Protein AF-A0AAV3WTN3-F1 (afdb_monomer)

pLDDT: mean 87.54, std 9.79, range [41.81, 96.06]

Organism: NCBI:txid191770

Sequence (138 aa):
MNGINWNLLLTGVIALTGILSPLATTKINNSHQLKMKNLEIKEEEVIKFNNRKSEKIEDFFGPLSKYATMIKYNSTIRLDQIAEFEKTYYSIIPYLTDSTYIKCKLVYEYLTNVKTTDSSTKKVAIDDLIDSLRKEMK

Radius of gyration: 31.47 Å; Cα contacts (8 Å, |Δi|>4): 58; chains: 1; bounding box: 68×27×97 Å

Solvent-accessible surface area (backbone atoms only — not comparable to full-atom values): 7775 Å² total; per-residue (Å²): 133,89,74,79,59,63,69,59,54,51,52,51,50,53,55,50,49,67,56,48,50,58,54,52,49,52,54,51,50,52,53,49,52,54,52,50,53,54,49,51,52,52,50,50,51,51,50,54,49,52,52,52,42,41,52,34,50,56,61,30,47,56,44,50,51,52,52,53,52,28,59,74,68,74,50,86,85,51,71,69,56,52,52,52,34,52,57,31,51,68,65,32,56,90,66,50,54,72,72,48,43,54,41,50,48,52,54,50,46,58,70,75,47,83,76,84,74,55,62,67,62,56,48,53,50,49,54,55,35,52,58,42,53,59,55,73,63,106

Structure (mmCIF, N/CA/C/O backbone):
data_AF-A0AAV3WTN3-F1
#
_entry.id   AF-A0AAV3WTN3-F1
#
loop_
_atom_site.group_PDB
_atom_site.id
_atom_site.type_symbol
_atom_site.label_atom_id
_atom_site.label_alt_id
_atom_site.label_comp_id
_atom_site.label_asym_id
_atom_site.label_entity_id
_atom_site.label_seq_id
_atom_site.pdbx_PDB_ins_code
_atom_site.Cartn_x
_atom_site.Cartn_y
_atom_site.Cartn_z
_atom_site.occupancy
_atom_site.B_iso_or_equiv
_atom_site.auth_seq_id
_atom_site.auth_comp_id
_atom_site.auth_asym_id
_atom_site.auth_atom_id
_atom_site.pdbx_PDB_model_num
ATOM 1 N N . MET A 1 1 ? 41.682 -12.460 -70.317 1.00 41.81 1 MET A N 1
ATOM 2 C CA . MET A 1 1 ? 41.244 -13.091 -69.052 1.00 41.81 1 MET A CA 1
ATOM 3 C C . MET A 1 1 ? 41.365 -12.044 -67.960 1.00 41.81 1 MET A C 1
ATOM 5 O O . MET A 1 1 ? 42.476 -11.746 -67.546 1.00 41.81 1 MET A O 1
ATOM 9 N N . ASN A 1 2 ? 40.255 -11.420 -67.564 1.00 51.59 2 ASN A N 1
ATOM 10 C CA . ASN A 1 2 ? 40.266 -10.435 -66.481 1.00 51.59 2 ASN A CA 1
ATOM 11 C C . ASN A 1 2 ? 40.353 -11.194 -65.156 1.00 51.59 2 ASN A C 1
ATOM 13 O O . ASN A 1 2 ? 39.350 -11.695 -64.656 1.00 51.59 2 ASN A O 1
ATOM 17 N N . GLY A 1 3 ? 41.571 -11.342 -64.635 1.00 60.84 3 GLY A N 1
ATOM 18 C CA . GLY A 1 3 ? 41.790 -11.879 -63.299 1.00 60.84 3 GLY A CA 1
ATOM 19 C C . GLY A 1 3 ? 41.249 -10.890 -62.276 1.00 60.84 3 GLY A C 1
ATOM 20 O O . GLY A 1 3 ? 41.698 -9.746 -62.222 1.00 60.84 3 GLY A O 1
ATOM 21 N N . ILE A 1 4 ? 40.264 -11.314 -61.488 1.00 69.12 4 ILE A N 1
ATOM 22 C CA . ILE A 1 4 ? 39.779 -10.542 -60.346 1.00 69.12 4 ILE A CA 1
ATOM 23 C C . ILE A 1 4 ? 40.976 -10.269 -59.426 1.00 69.12 4 ILE A C 1
ATOM 25 O O . ILE A 1 4 ? 41.640 -11.199 -58.966 1.00 69.12 4 ILE A O 1
ATOM 29 N N . ASN A 1 5 ? 41.274 -8.991 -59.177 1.00 79.38 5 ASN A N 1
ATOM 30 C CA . ASN A 1 5 ? 42.377 -8.601 -58.308 1.00 79.38 5 ASN A CA 1
ATOM 31 C C . ASN A 1 5 ? 41.952 -8.758 -56.842 1.00 79.38 5 ASN A C 1
ATOM 33 O O . ASN A 1 5 ? 41.372 -7.854 -56.236 1.00 79.38 5 ASN A O 1
ATOM 37 N N . TRP A 1 6 ? 42.225 -9.939 -56.290 1.00 80.62 6 TRP A N 1
ATOM 38 C CA . TRP A 1 6 ? 41.844 -10.330 -54.934 1.00 80.62 6 TRP A CA 1
ATOM 39 C C . TRP A 1 6 ? 42.353 -9.375 -53.845 1.00 80.62 6 TRP A C 1
ATOM 41 O O . TRP A 1 6 ? 41.635 -9.135 -52.879 1.00 80.62 6 TRP A O 1
ATOM 51 N N . ASN A 1 7 ? 43.523 -8.749 -54.022 1.00 82.31 7 ASN A N 1
ATOM 52 C CA . ASN A 1 7 ? 44.056 -7.764 -53.068 1.00 82.31 7 ASN A CA 1
ATOM 53 C C . ASN A 1 7 ? 43.235 -6.467 -53.028 1.00 82.31 7 ASN A C 1
ATOM 55 O O . ASN A 1 7 ? 43.105 -5.833 -51.978 1.00 82.31 7 ASN A O 1
ATOM 59 N N . LEU A 1 8 ? 42.661 -6.078 -54.168 1.00 82.19 8 LEU A N 1
ATOM 60 C CA . LEU A 1 8 ? 41.840 -4.875 -54.288 1.00 82.19 8 LEU A CA 1
ATOM 61 C C . LEU A 1 8 ? 40.445 -5.112 -53.689 1.00 82.19 8 LEU A C 1
ATOM 63 O O . LEU A 1 8 ? 39.926 -4.251 -52.981 1.00 82.19 8 LEU A O 1
ATOM 67 N N . LEU A 1 9 ? 39.894 -6.320 -53.868 1.00 83.62 9 LEU A N 1
ATOM 68 C CA . LEU A 1 9 ? 38.687 -6.758 -53.159 1.00 83.62 9 LEU A CA 1
ATOM 69 C C . LEU A 1 9 ? 38.904 -6.827 -51.642 1.00 83.62 9 LEU A C 1
ATOM 71 O O . LEU A 1 9 ? 38.071 -6.326 -50.891 1.00 83.62 9 LEU A O 1
ATOM 75 N N . LEU A 1 10 ? 40.028 -7.391 -51.187 1.00 83.12 10 LEU A N 1
ATOM 76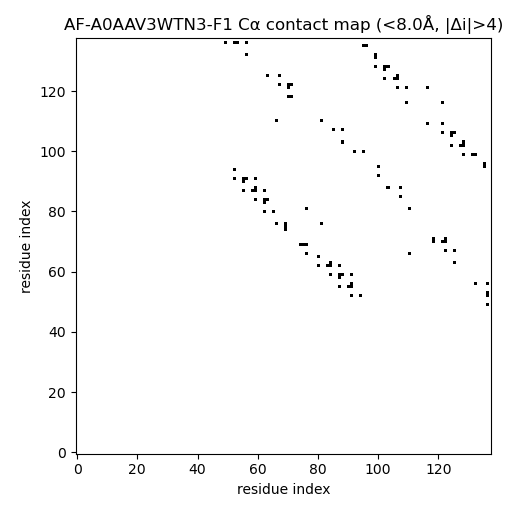 C CA . LEU A 1 10 ? 40.342 -7.511 -49.761 1.00 83.12 10 LEU A CA 1
ATOM 77 C C . LEU A 1 10 ? 40.466 -6.135 -49.089 1.00 83.12 10 LEU A C 1
ATOM 79 O O . LEU A 1 10 ? 39.847 -5.895 -48.054 1.00 83.12 10 LEU A O 1
ATOM 83 N N . THR A 1 11 ? 41.193 -5.204 -49.712 1.00 86.31 11 THR A N 1
ATOM 84 C CA . THR A 1 11 ? 41.309 -3.815 -49.235 1.00 86.31 11 THR A CA 1
ATOM 85 C C . THR A 1 11 ? 39.947 -3.113 -49.200 1.00 86.31 11 THR A C 1
ATOM 87 O O . THR A 1 11 ? 39.633 -2.425 -48.229 1.00 86.31 11 THR A O 1
ATOM 90 N N . GLY A 1 12 ? 39.108 -3.326 -50.221 1.00 84.12 12 GLY A N 1
ATOM 91 C CA . GLY A 1 12 ? 37.751 -2.778 -50.272 1.00 84.12 12 GLY A CA 1
ATOM 92 C C . GLY A 1 12 ? 36.857 -3.280 -49.136 1.00 84.12 12 GLY A C 1
ATOM 93 O O . GLY A 1 12 ? 36.147 -2.489 -48.516 1.00 84.12 12 GLY A O 1
ATOM 94 N N . VAL A 1 13 ? 36.934 -4.573 -48.805 1.00 84.25 13 VAL A N 1
ATOM 95 C CA . VAL A 1 13 ? 36.199 -5.162 -47.673 1.00 84.25 13 VAL A CA 1
ATOM 96 C C . VAL A 1 13 ? 36.688 -4.592 -46.341 1.00 84.25 13 VAL A C 1
ATOM 98 O O . VAL A 1 13 ? 35.866 -4.190 -45.520 1.00 84.25 13 VAL A O 1
ATOM 101 N N . ILE A 1 14 ? 38.005 -4.482 -46.134 1.00 86.06 14 ILE A N 1
ATOM 102 C CA . ILE A 1 14 ? 38.575 -3.909 -44.903 1.00 86.06 14 ILE A CA 1
ATOM 103 C C . ILE A 1 14 ? 38.105 -2.458 -44.721 1.00 86.06 14 ILE A C 1
ATOM 105 O O . ILE A 1 14 ? 37.612 -2.103 -43.649 1.00 86.06 14 ILE A O 1
ATOM 109 N N . ALA A 1 15 ? 38.151 -1.641 -45.776 1.00 84.62 15 ALA A N 1
ATOM 110 C CA . ALA A 1 15 ? 37.663 -0.263 -45.738 1.00 84.62 15 ALA A CA 1
ATOM 111 C C . ALA A 1 15 ? 36.157 -0.178 -45.415 1.00 84.62 15 ALA A C 1
ATOM 113 O O . ALA A 1 15 ? 35.748 0.623 -44.574 1.00 84.62 15 ALA A O 1
ATOM 114 N N . LEU A 1 16 ? 35.335 -1.047 -46.015 1.00 84.38 16 LEU A N 1
ATOM 115 C CA . LEU A 1 16 ? 33.899 -1.142 -45.724 1.00 84.38 16 LEU A CA 1
ATOM 116 C C . LEU A 1 16 ? 33.627 -1.530 -44.266 1.00 84.38 16 LEU A C 1
ATOM 118 O O . LEU A 1 16 ? 32.800 -0.900 -43.606 1.00 84.38 16 LEU A O 1
ATOM 122 N N . THR A 1 17 ? 34.341 -2.524 -43.734 1.00 82.69 17 THR A N 1
ATOM 123 C CA . THR A 1 17 ? 34.198 -2.926 -42.325 1.00 82.69 17 THR A CA 1
ATOM 124 C C . THR A 1 17 ? 34.638 -1.822 -41.364 1.00 82.69 17 THR A C 1
ATOM 126 O O . THR A 1 17 ? 33.986 -1.629 -40.339 1.00 82.69 17 THR A O 1
ATOM 129 N N . GLY A 1 18 ? 35.664 -1.039 -41.716 1.00 80.88 18 GLY A N 1
ATOM 130 C CA . GLY A 1 18 ? 36.114 0.115 -40.935 1.00 80.88 18 GLY A CA 1
ATOM 131 C C . GLY A 1 18 ? 35.077 1.240 -40.834 1.00 80.88 18 GLY A C 1
ATOM 132 O O . GLY A 1 18 ? 35.046 1.939 -39.828 1.00 80.88 18 GLY A O 1
ATOM 133 N N . ILE A 1 19 ? 34.191 1.383 -41.826 1.00 82.75 19 ILE A N 1
ATOM 134 C CA . ILE A 1 19 ? 33.108 2.385 -41.827 1.00 82.75 19 ILE A CA 1
ATOM 135 C C . ILE A 1 19 ? 31.836 1.837 -41.168 1.00 82.75 19 ILE A C 1
ATOM 137 O O . ILE A 1 19 ? 31.177 2.532 -40.393 1.00 82.75 19 ILE A O 1
ATOM 141 N N . LEU A 1 20 ? 31.481 0.582 -41.453 1.00 84.38 20 LEU A N 1
ATOM 142 C CA . LEU A 1 20 ? 30.258 -0.031 -40.933 1.00 84.38 20 LEU A CA 1
ATOM 143 C C . LEU A 1 20 ? 30.359 -0.369 -39.443 1.00 84.38 20 LEU A C 1
ATOM 145 O O . LEU A 1 20 ? 29.356 -0.267 -38.737 1.00 84.38 20 LEU A O 1
ATOM 149 N N . SER A 1 21 ? 31.547 -0.728 -38.945 1.00 86.25 21 SER A N 1
ATOM 150 C CA . SER A 1 21 ? 31.721 -1.114 -37.537 1.00 86.25 21 SER A CA 1
ATOM 151 C C . SER A 1 21 ? 31.426 0.037 -36.565 1.00 86.25 21 SER A C 1
ATOM 153 O O . SER A 1 21 ? 30.641 -0.185 -35.640 1.00 86.25 21 SER A O 1
ATOM 155 N N . PRO A 1 22 ? 31.933 1.274 -36.760 1.00 84.88 22 PRO A N 1
ATOM 156 C CA . PRO A 1 22 ? 31.540 2.421 -35.942 1.00 84.88 22 PRO A CA 1
ATOM 157 C C . PRO A 1 22 ? 30.039 2.711 -36.006 1.00 84.88 22 PRO A C 1
ATOM 159 O O . PRO A 1 22 ? 29.418 2.890 -34.966 1.00 84.88 22 PRO A O 1
ATOM 162 N N . LEU A 1 23 ? 29.425 2.675 -37.195 1.00 86.56 23 LEU A N 1
ATOM 163 C CA . LEU A 1 23 ? 27.989 2.940 -37.362 1.00 86.56 23 LEU A CA 1
ATOM 164 C C . LEU A 1 23 ? 27.115 1.904 -36.642 1.00 86.56 23 LEU A C 1
ATOM 166 O O . LEU A 1 23 ? 26.163 2.264 -35.942 1.00 86.56 23 LEU A O 1
ATOM 170 N N . ALA A 1 24 ? 27.451 0.620 -36.781 1.00 85.12 24 ALA A N 1
ATOM 171 C CA . ALA A 1 24 ? 26.781 -0.463 -36.073 1.00 85.12 24 ALA A CA 1
ATOM 172 C C . ALA A 1 24 ? 26.964 -0.319 -34.557 1.00 85.12 24 ALA A C 1
ATOM 174 O O . ALA A 1 24 ? 25.985 -0.387 -33.812 1.00 85.12 24 ALA A O 1
ATOM 175 N N . THR A 1 25 ? 28.190 -0.036 -34.109 1.00 89.56 25 THR A N 1
ATOM 176 C CA . THR A 1 25 ? 28.511 0.160 -32.690 1.00 89.56 25 THR A CA 1
ATOM 177 C C . THR A 1 25 ? 27.744 1.343 -32.105 1.00 89.56 25 THR A C 1
ATOM 179 O O . THR A 1 25 ? 27.126 1.196 -31.056 1.00 89.56 25 THR A O 1
ATOM 182 N N . THR A 1 26 ? 27.692 2.491 -32.787 1.00 90.12 26 THR A N 1
ATOM 183 C CA . THR A 1 26 ? 26.927 3.666 -32.343 1.00 90.12 26 THR A CA 1
ATOM 184 C C . THR A 1 26 ? 25.435 3.361 -32.250 1.00 90.12 26 THR A C 1
ATOM 186 O O . THR A 1 26 ? 24.803 3.704 -31.253 1.00 90.12 26 THR A O 1
ATOM 189 N N . LYS A 1 27 ? 24.857 2.678 -33.246 1.00 91.31 27 LYS A N 1
ATOM 190 C CA . LYS A 1 27 ? 23.434 2.309 -33.219 1.00 91.31 27 LYS A CA 1
ATOM 191 C C . LYS A 1 27 ? 23.114 1.373 -32.050 1.00 91.31 27 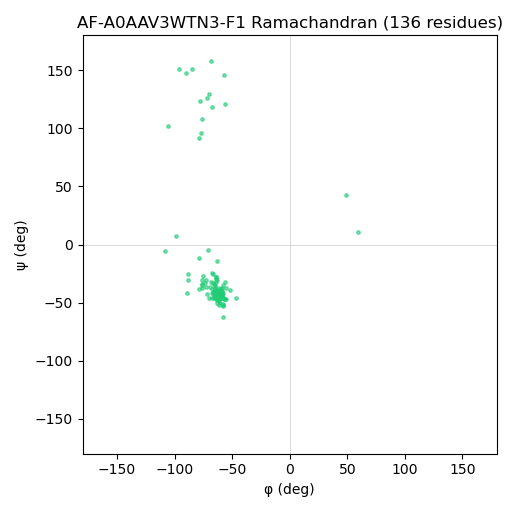LYS A C 1
ATOM 193 O O . LYS A 1 27 ? 22.129 1.593 -31.346 1.00 91.31 27 LYS A O 1
ATOM 198 N N . ILE A 1 28 ? 23.949 0.354 -31.841 1.00 91.56 28 ILE A N 1
ATOM 199 C CA . ILE A 1 28 ? 23.822 -0.590 -30.725 1.00 91.56 28 ILE A CA 1
ATOM 200 C C . ILE A 1 28 ? 23.946 0.169 -29.401 1.00 91.56 28 ILE A C 1
ATOM 202 O O . ILE A 1 28 ? 23.038 0.096 -28.577 1.00 91.56 28 ILE A O 1
ATOM 206 N N . ASN A 1 29 ? 25.002 0.964 -29.224 1.00 92.38 29 ASN A N 1
ATOM 207 C CA . ASN A 1 29 ? 25.257 1.702 -27.990 1.00 92.38 29 ASN A CA 1
ATOM 208 C C . ASN A 1 29 ? 24.107 2.661 -27.643 1.00 92.38 29 ASN A C 1
ATOM 210 O O . ASN A 1 29 ? 23.616 2.646 -26.519 1.00 92.38 29 ASN A O 1
ATOM 214 N N . ASN A 1 30 ? 23.596 3.414 -28.620 1.00 93.81 30 ASN A N 1
ATOM 215 C CA . ASN A 1 30 ? 22.459 4.312 -28.414 1.00 93.81 30 ASN A CA 1
ATOM 216 C C . ASN A 1 30 ? 21.191 3.542 -28.018 1.00 93.81 30 ASN A C 1
ATOM 218 O O . ASN A 1 30 ? 20.482 3.942 -27.096 1.00 93.81 30 ASN A O 1
ATOM 222 N N . SER A 1 31 ? 20.913 2.411 -28.675 1.00 94.44 31 SER A N 1
ATOM 223 C CA . SER A 1 31 ? 19.778 1.558 -28.310 1.00 94.44 31 SER A CA 1
ATOM 224 C C . SER A 1 31 ? 19.918 0.998 -26.894 1.00 94.44 31 SER A C 1
ATOM 226 O O . SER A 1 31 ? 18.928 0.922 -26.165 1.00 94.44 31 SER A O 1
ATOM 228 N N . HIS A 1 32 ? 21.127 0.599 -26.499 1.00 94.62 32 HIS A N 1
ATOM 229 C CA . HIS A 1 32 ? 21.406 0.117 -25.151 1.00 94.62 32 HIS A CA 1
ATOM 230 C C . HIS A 1 32 ? 21.229 1.223 -24.111 1.00 94.62 32 HIS A C 1
ATOM 232 O O . HIS A 1 32 ? 20.540 0.995 -23.121 1.00 94.62 32 HIS A O 1
ATOM 238 N N . GLN A 1 33 ? 21.765 2.421 -24.353 1.00 94.44 33 GLN A N 1
ATOM 239 C CA . GLN A 1 33 ? 21.615 3.569 -23.455 1.00 94.44 33 GLN A CA 1
ATOM 240 C C . GLN A 1 33 ? 20.147 3.957 -23.260 1.00 94.44 33 GLN A C 1
ATOM 242 O O . GLN A 1 33 ? 19.706 4.143 -22.129 1.00 94.44 33 GLN A O 1
ATOM 247 N N . LEU A 1 34 ? 19.361 4.007 -24.341 1.00 95.19 34 LEU A N 1
ATOM 248 C CA . LEU A 1 34 ? 17.922 4.269 -24.251 1.00 95.19 34 LEU A CA 1
ATOM 249 C C . LEU A 1 34 ? 17.198 3.190 -23.442 1.00 95.19 34 LEU A C 1
ATOM 251 O O . LEU A 1 34 ? 16.339 3.501 -22.620 1.00 95.19 34 LEU A O 1
ATOM 255 N N . LYS A 1 35 ? 17.551 1.916 -23.651 1.00 95.69 35 LYS A N 1
ATOM 256 C CA . LYS A 1 35 ? 16.961 0.810 -22.894 1.00 95.69 35 LYS A CA 1
ATOM 257 C C . LYS A 1 35 ? 17.318 0.885 -21.410 1.00 95.69 3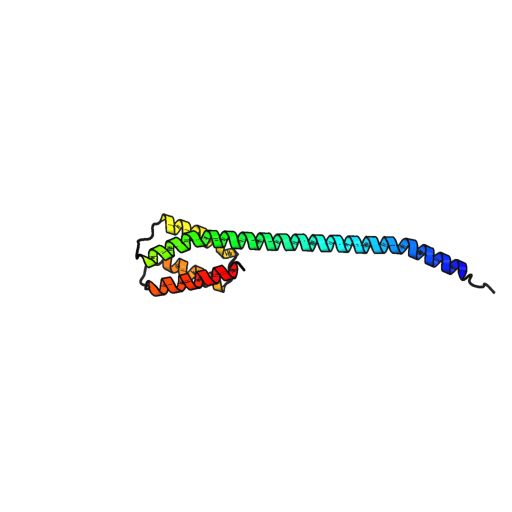5 LYS A C 1
ATOM 259 O O . LYS A 1 35 ? 16.425 0.685 -20.595 1.00 95.69 35 LYS A O 1
ATOM 264 N N . MET A 1 36 ? 18.572 1.184 -21.069 1.00 95.19 36 MET A N 1
ATOM 265 C CA . MET A 1 36 ? 19.005 1.355 -19.677 1.00 95.19 36 MET A CA 1
ATOM 266 C C . MET A 1 36 ? 18.251 2.500 -19.010 1.00 95.19 36 MET A C 1
ATOM 268 O O . MET A 1 36 ? 17.601 2.276 -17.998 1.00 95.19 36 MET A O 1
ATOM 272 N N . LYS A 1 37 ? 18.196 3.672 -19.647 1.00 94.88 37 LYS A N 1
ATOM 273 C CA . LYS A 1 37 ? 17.457 4.824 -19.120 1.00 94.88 37 LYS A CA 1
ATOM 274 C C . LYS A 1 37 ? 15.969 4.529 -18.904 1.00 94.88 37 LYS A C 1
ATOM 276 O O . LYS A 1 37 ? 15.382 4.942 -17.911 1.00 94.88 37 LYS A O 1
ATOM 281 N N . ASN A 1 38 ? 15.342 3.792 -19.820 1.00 95.25 38 ASN A N 1
ATOM 282 C CA . ASN A 1 38 ? 13.946 3.385 -19.659 1.00 95.25 38 ASN A CA 1
ATOM 283 C C . ASN A 1 38 ? 13.745 2.404 -18.495 1.00 95.25 38 ASN A C 1
ATOM 285 O O . ASN A 1 38 ? 12.677 2.405 -17.887 1.00 95.25 38 ASN A O 1
ATOM 289 N N . LEU A 1 39 ? 14.725 1.543 -18.212 1.00 95.44 39 LEU A N 1
ATOM 290 C CA . LEU A 1 39 ? 14.679 0.651 -17.054 1.00 95.44 39 LEU A CA 1
ATOM 291 C C . LEU A 1 39 ? 14.876 1.431 -15.753 1.00 95.44 39 LEU A C 1
ATOM 293 O O . LEU A 1 39 ? 14.093 1.224 -14.835 1.00 95.44 39 LEU A O 1
ATOM 297 N N . GLU A 1 40 ? 15.820 2.374 -15.715 1.00 95.12 40 GLU A N 1
ATOM 298 C CA . GLU A 1 40 ? 16.049 3.265 -14.568 1.00 95.12 40 GLU A CA 1
ATOM 299 C C . GLU A 1 40 ? 14.784 4.054 -14.204 1.00 95.12 40 GLU A C 1
ATOM 301 O O . GLU A 1 40 ? 14.374 4.066 -13.048 1.00 95.12 40 GLU A O 1
ATOM 306 N N . ILE A 1 41 ? 14.101 4.649 -15.191 1.00 95.81 41 ILE A N 1
ATOM 307 C CA . ILE A 1 41 ? 12.847 5.387 -14.951 1.00 95.81 41 ILE A CA 1
ATOM 308 C C . ILE A 1 41 ? 11.773 4.470 -14.357 1.00 95.81 41 ILE A C 1
ATOM 310 O O . ILE A 1 41 ? 11.106 4.840 -13.393 1.00 95.81 41 ILE A O 1
ATOM 314 N N . LYS A 1 42 ? 11.607 3.265 -14.913 1.00 95.31 42 LYS A N 1
ATOM 315 C CA . LYS A 1 42 ? 10.624 2.298 -14.404 1.00 95.31 42 LYS A CA 1
ATOM 316 C C . LYS A 1 42 ? 10.952 1.852 -12.985 1.00 95.31 42 LYS A C 1
ATOM 318 O O . LYS A 1 42 ? 10.049 1.716 -12.166 1.00 95.31 42 LYS A O 1
ATOM 323 N N . GLU A 1 43 ? 12.226 1.620 -12.694 1.00 95.44 43 GLU A N 1
ATOM 324 C CA . GLU A 1 43 ? 12.684 1.270 -11.354 1.00 95.44 43 GLU A CA 1
ATOM 325 C C . GLU A 1 43 ? 12.412 2.412 -10.368 1.00 95.44 43 GLU A C 1
ATOM 327 O O . GLU A 1 43 ? 11.821 2.180 -9.314 1.00 95.44 43 GLU A O 1
ATOM 332 N N . GLU A 1 44 ? 12.725 3.657 -10.735 1.00 95.94 44 GLU A N 1
ATOM 333 C CA . GLU A 1 44 ? 12.394 4.830 -9.925 1.00 95.94 44 GLU A CA 1
ATOM 334 C C . GLU A 1 44 ? 10.892 4.967 -9.659 1.00 95.94 44 GLU A C 1
ATOM 336 O O . GLU A 1 44 ? 10.495 5.329 -8.552 1.00 95.94 44 GLU A O 1
ATOM 341 N N . GLU A 1 45 ? 10.044 4.724 -10.659 1.00 95.62 45 GLU A N 1
ATOM 342 C CA . GLU A 1 45 ? 8.587 4.770 -10.507 1.00 95.62 45 GLU A CA 1
ATOM 343 C C . GLU A 1 45 ? 8.093 3.707 -9.523 1.00 95.62 45 GLU A C 1
ATOM 345 O O . GLU A 1 45 ? 7.292 4.022 -8.640 1.00 95.62 45 GLU A O 1
ATOM 350 N N . VAL A 1 46 ? 8.614 2.480 -9.619 1.00 94.12 46 VAL A N 1
ATOM 351 C CA . VAL A 1 46 ? 8.301 1.389 -8.685 1.00 94.12 46 VAL A CA 1
ATOM 352 C C . VAL A 1 46 ? 8.776 1.729 -7.272 1.00 94.12 46 VAL A C 1
ATOM 354 O O . VAL A 1 46 ? 8.009 1.582 -6.323 1.00 94.12 46 VAL A O 1
ATOM 357 N N . ILE A 1 47 ? 9.996 2.250 -7.117 1.00 94.81 47 ILE A N 1
ATOM 358 C CA . ILE A 1 47 ? 10.529 2.677 -5.815 1.00 94.81 47 ILE A CA 1
ATOM 359 C C . ILE A 1 47 ? 9.664 3.796 -5.226 1.00 94.81 47 ILE A C 1
ATOM 361 O O . ILE A 1 47 ? 9.269 3.724 -4.064 1.00 94.81 47 ILE A O 1
ATOM 365 N N . LYS A 1 48 ? 9.315 4.819 -6.016 1.00 95.31 48 LYS A N 1
ATOM 366 C CA . LYS A 1 48 ? 8.450 5.926 -5.571 1.00 95.31 48 LYS A CA 1
ATOM 367 C C . LYS A 1 48 ? 7.065 5.427 -5.165 1.00 95.31 48 LYS A C 1
ATOM 369 O O . LYS A 1 48 ? 6.529 5.897 -4.162 1.00 95.31 48 LYS A O 1
ATOM 374 N N . PHE A 1 49 ? 6.489 4.497 -5.924 1.00 94.38 49 PHE A N 1
ATOM 375 C CA . PHE A 1 49 ? 5.207 3.882 -5.595 1.00 94.38 49 PHE A CA 1
ATOM 376 C C . PHE A 1 49 ? 5.282 3.100 -4.279 1.00 94.38 49 PHE A C 1
ATOM 378 O O . PHE A 1 49 ? 4.476 3.351 -3.384 1.00 94.38 49 PHE A O 1
ATOM 385 N N . ASN A 1 50 ? 6.279 2.226 -4.123 1.00 93.94 50 ASN A N 1
ATOM 386 C CA . ASN A 1 50 ? 6.468 1.423 -2.914 1.00 93.94 50 ASN A CA 1
ATOM 387 C C . ASN A 1 50 ? 6.740 2.295 -1.682 1.00 93.94 50 ASN A C 1
ATOM 389 O O . ASN A 1 50 ? 6.151 2.066 -0.631 1.00 93.94 50 ASN A O 1
ATOM 393 N N . ASN A 1 51 ? 7.547 3.349 -1.819 1.00 94.88 51 ASN A N 1
ATOM 394 C CA . ASN A 1 51 ? 7.802 4.290 -0.729 1.00 94.88 51 ASN A CA 1
ATOM 395 C C . ASN A 1 51 ? 6.519 5.009 -0.293 1.00 94.88 51 ASN A C 1
ATOM 397 O O . ASN A 1 51 ? 6.236 5.079 0.899 1.00 94.88 51 ASN A O 1
ATOM 401 N N . ARG A 1 52 ? 5.708 5.492 -1.247 1.00 95.62 52 ARG A N 1
ATOM 402 C CA . ARG A 1 52 ? 4.411 6.123 -0.941 1.00 95.62 52 ARG A CA 1
ATOM 403 C C . ARG A 1 52 ? 3.436 5.149 -0.292 1.00 95.62 52 ARG A C 1
ATOM 405 O O . ARG A 1 52 ? 2.726 5.533 0.631 1.00 95.62 52 ARG A O 1
ATOM 412 N N . LYS A 1 53 ? 3.399 3.902 -0.764 1.00 95.38 53 LYS A N 1
ATOM 413 C CA . LYS A 1 53 ? 2.598 2.833 -0.163 1.00 95.38 53 LYS A CA 1
ATOM 414 C C . LYS A 1 53 ? 2.985 2.629 1.301 1.00 95.38 53 LYS A C 1
ATOM 416 O O . LYS A 1 53 ? 2.111 2.692 2.162 1.00 95.38 53 LYS A O 1
ATOM 421 N N . SER A 1 54 ? 4.273 2.438 1.583 1.00 95.12 54 SER A N 1
ATOM 422 C CA . SER A 1 54 ? 4.771 2.246 2.948 1.00 95.12 54 SER A CA 1
ATOM 423 C C . SER A 1 54 ? 4.479 3.449 3.840 1.00 95.12 54 SER A C 1
ATOM 425 O O . SER A 1 54 ? 3.930 3.265 4.919 1.00 95.12 54 SER A O 1
ATOM 427 N N . GLU A 1 55 ? 4.723 4.672 3.361 1.00 95.69 55 GLU A N 1
ATOM 428 C CA . GLU A 1 55 ? 4.402 5.912 4.084 1.00 95.69 55 GLU A CA 1
ATOM 429 C C . GLU A 1 55 ? 2.916 5.972 4.469 1.00 95.69 55 GLU A C 1
ATOM 431 O O . GLU A 1 55 ? 2.563 6.241 5.613 1.00 95.69 55 GLU A O 1
ATOM 436 N N . LYS A 1 56 ? 2.019 5.672 3.525 1.00 96.06 56 LYS A N 1
ATOM 437 C CA . LYS A 1 56 ? 0.573 5.736 3.766 1.00 96.06 56 LYS A CA 1
ATOM 438 C C . LYS A 1 56 ? 0.104 4.637 4.722 1.00 96.06 56 LYS A C 1
ATOM 440 O O . LYS A 1 56 ? -0.772 4.889 5.547 1.00 96.06 56 LYS A O 1
ATOM 445 N N . ILE A 1 57 ? 0.692 3.442 4.650 1.00 95.81 57 ILE A N 1
ATOM 446 C CA . ILE A 1 57 ? 0.424 2.359 5.608 1.00 95.81 57 ILE A CA 1
ATOM 447 C C . ILE A 1 57 ? 0.931 2.734 7.012 1.00 95.81 57 ILE A C 1
ATOM 449 O O . ILE A 1 57 ? 0.22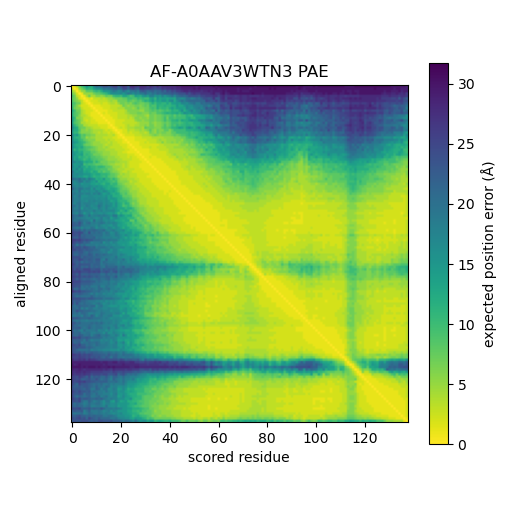6 2.507 7.996 1.00 95.81 57 ILE A O 1
ATOM 453 N N . GLU A 1 58 ? 2.109 3.347 7.121 1.00 95.06 58 GLU A N 1
ATOM 454 C CA . GLU A 1 58 ? 2.649 3.846 8.392 1.00 95.06 58 GLU A CA 1
ATOM 455 C C . GLU A 1 58 ? 1.767 4.942 9.001 1.00 95.06 58 GLU A C 1
ATOM 457 O O . GLU A 1 58 ? 1.416 4.858 10.182 1.00 95.06 58 GLU A O 1
ATOM 462 N N . ASP A 1 59 ? 1.317 5.902 8.186 1.00 95.19 59 ASP A N 1
ATOM 463 C CA . ASP A 1 59 ? 0.351 6.931 8.588 1.00 95.19 59 ASP A CA 1
ATOM 464 C C . ASP A 1 59 ? -0.936 6.301 9.153 1.00 95.19 59 ASP A C 1
ATOM 466 O O . ASP A 1 59 ? -1.521 6.804 10.116 1.00 95.19 59 ASP A O 1
ATOM 470 N N . PHE A 1 60 ? -1.385 5.181 8.578 1.00 95.31 60 PHE A N 1
ATOM 471 C CA . PHE A 1 60 ? -2.579 4.462 9.021 1.00 95.31 60 PHE A CA 1
ATOM 472 C C . PHE A 1 60 ? -2.385 3.702 10.342 1.00 95.31 60 PHE A C 1
ATOM 474 O O . PHE A 1 60 ? -3.331 3.590 11.132 1.00 95.31 60 PHE A O 1
ATOM 481 N N . PHE A 1 61 ? -1.172 3.228 10.647 1.00 93.81 61 PHE A N 1
ATOM 482 C CA . PHE A 1 61 ? -0.909 2.516 11.901 1.00 93.81 61 PHE A CA 1
ATOM 483 C C . PHE A 1 61 ? -1.125 3.380 13.147 1.00 93.81 61 PHE A C 1
ATOM 485 O O . PHE A 1 61 ? -1.534 2.848 14.181 1.00 93.81 61 PHE A O 1
ATOM 492 N N . GLY A 1 62 ? -0.905 4.695 13.068 1.00 92.38 62 GLY A N 1
ATOM 493 C CA . GLY A 1 62 ? -1.144 5.610 14.189 1.00 92.38 62 GLY A CA 1
ATOM 494 C C . GLY A 1 62 ? -2.601 5.570 14.679 1.00 92.38 62 GLY A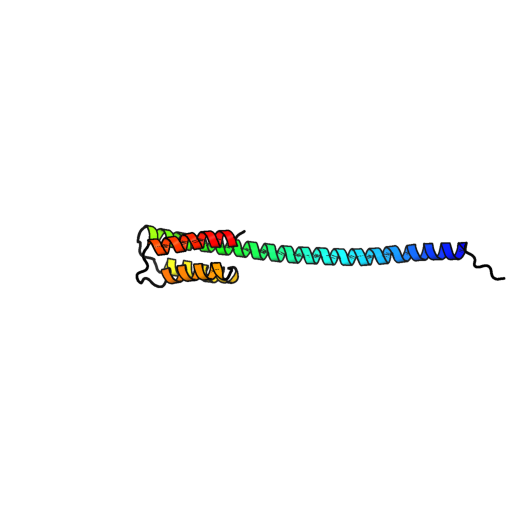 C 1
ATOM 495 O O . GLY A 1 62 ? -2.853 5.171 15.824 1.00 92.38 62 GLY A O 1
ATOM 496 N N . PRO A 1 63 ? -3.582 5.930 13.832 1.00 91.81 63 PRO A N 1
ATOM 497 C CA . PRO A 1 63 ? -5.005 5.841 14.158 1.00 91.81 63 PRO A CA 1
ATOM 498 C C . PRO A 1 63 ? -5.475 4.420 14.483 1.00 91.81 63 PRO A C 1
ATOM 500 O O . PRO A 1 63 ? -6.253 4.238 15.421 1.00 91.81 63 PRO A O 1
ATOM 503 N N . LEU A 1 64 ? -4.971 3.402 13.775 1.00 91.75 64 LEU A N 1
ATOM 504 C CA . LEU A 1 64 ? -5.306 2.003 14.059 1.00 91.75 64 LEU A CA 1
ATOM 505 C C . LEU A 1 64 ? -4.864 1.580 15.468 1.00 91.75 64 LEU A C 1
ATOM 507 O O . LEU A 1 64 ? -5.627 0.943 16.191 1.00 91.75 64 LEU A O 1
ATOM 511 N N . SER A 1 65 ? -3.662 1.975 15.890 1.00 90.00 65 SER A N 1
ATOM 512 C CA . SER A 1 65 ? -3.135 1.700 17.232 1.00 90.00 65 SER A CA 1
ATOM 513 C C . SER A 1 65 ? -3.949 2.398 18.325 1.00 90.00 65 SER A C 1
ATOM 515 O O . SER A 1 65 ? -4.261 1.798 19.361 1.00 90.00 65 SER A O 1
ATOM 517 N N . LYS A 1 66 ? -4.372 3.647 18.076 1.00 88.75 66 LYS A N 1
ATOM 518 C CA . LYS A 1 66 ? -5.308 4.358 18.960 1.00 88.75 66 LYS A CA 1
ATOM 519 C C . LYS A 1 66 ? -6.605 3.560 19.094 1.00 88.75 66 LYS A C 1
ATOM 521 O O . LYS A 1 66 ? -6.990 3.241 20.214 1.00 88.75 66 LYS A O 1
ATOM 526 N N . TYR A 1 67 ? -7.221 3.150 17.985 1.00 86.88 67 TYR A N 1
ATOM 527 C CA . TYR A 1 67 ? -8.446 2.345 18.003 1.00 86.88 67 TYR A CA 1
ATOM 528 C C . TYR A 1 67 ? -8.278 1.007 18.747 1.00 86.88 67 TYR A C 1
ATOM 530 O O . TYR A 1 67 ? -9.094 0.665 19.604 1.00 86.88 67 TYR A O 1
ATOM 538 N N . ALA A 1 68 ? -7.179 0.287 18.505 1.00 86.94 68 ALA A N 1
ATOM 539 C CA . ALA A 1 68 ? -6.859 -0.966 19.193 1.00 86.94 68 ALA A CA 1
ATOM 540 C C . ALA A 1 68 ? -6.734 -0.782 20.715 1.00 86.94 68 ALA A C 1
ATOM 542 O O . ALA A 1 68 ? -7.251 -1.579 21.504 1.00 86.94 68 ALA A O 1
ATOM 543 N N . THR A 1 69 ? -6.087 0.306 21.135 1.00 86.44 69 THR A N 1
ATOM 544 C CA . THR A 1 69 ? -5.960 0.687 22.546 1.00 86.44 69 THR A CA 1
ATOM 545 C C . THR A 1 69 ? -7.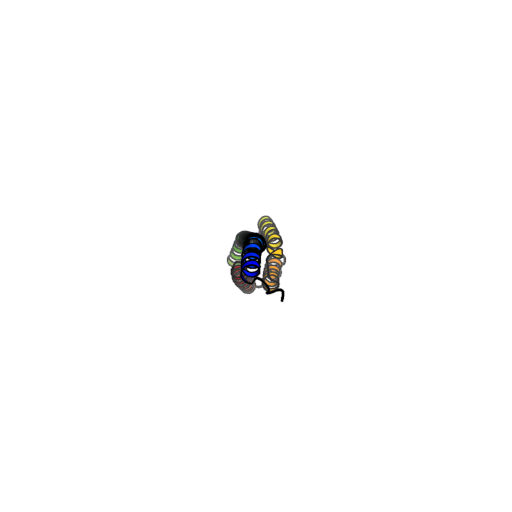334 0.933 23.169 1.00 86.44 69 THR A C 1
ATOM 547 O O . THR A 1 69 ? -7.593 0.497 24.290 1.00 86.44 69 THR A O 1
ATOM 550 N N . MET A 1 70 ? -8.250 1.564 22.436 1.00 82.44 70 MET A N 1
ATOM 551 C CA . MET A 1 70 ? -9.597 1.847 22.934 1.00 82.44 70 MET A CA 1
ATOM 552 C C . MET A 1 70 ? -10.427 0.585 23.137 1.00 82.44 70 MET A C 1
ATOM 554 O O . MET A 1 70 ? -11.064 0.440 24.177 1.00 82.44 70 MET A O 1
ATOM 558 N N . ILE A 1 71 ? -10.353 -0.368 22.205 1.00 81.88 71 ILE A N 1
ATOM 559 C CA . ILE A 1 71 ? -10.997 -1.681 22.361 1.00 81.88 71 ILE A CA 1
ATOM 560 C C . ILE A 1 71 ? -10.460 -2.406 23.599 1.00 81.88 71 ILE A C 1
ATOM 562 O O . ILE A 1 71 ? -11.237 -2.954 24.380 1.00 81.88 71 ILE A O 1
ATOM 566 N N . LYS A 1 72 ? -9.138 -2.370 23.815 1.00 83.69 72 LYS A N 1
ATOM 567 C CA . LYS A 1 72 ? -8.492 -3.015 24.967 1.00 83.69 72 LYS A CA 1
ATOM 568 C C . LYS A 1 72 ? -8.962 -2.443 26.307 1.00 83.69 72 LYS A C 1
ATOM 570 O O . LYS A 1 72 ? -9.144 -3.205 27.252 1.00 83.69 72 LYS A O 1
ATOM 575 N N . TYR A 1 73 ? -9.132 -1.125 26.397 1.00 83.94 73 TYR A N 1
ATOM 576 C CA . TYR A 1 73 ? -9.526 -0.437 27.633 1.00 83.94 73 TYR A CA 1
ATOM 577 C C . TYR A 1 73 ? -11.025 -0.111 27.712 1.00 83.94 73 TYR A C 1
ATOM 579 O O . TYR A 1 73 ? -11.444 0.570 28.644 1.00 83.94 73 TYR A O 1
ATOM 587 N N . ASN A 1 74 ? -11.826 -0.600 26.759 1.00 78.81 74 ASN A N 1
ATOM 588 C CA . ASN A 1 74 ? -13.261 -0.337 26.642 1.00 78.81 74 ASN A CA 1
ATOM 589 C C . ASN A 1 74 ? -13.614 1.162 26.754 1.00 78.81 74 ASN A C 1
ATOM 591 O O . ASN A 1 74 ? -14.543 1.545 27.467 1.00 78.81 74 ASN A O 1
ATOM 595 N N . SER A 1 75 ? -12.827 2.018 26.097 1.00 79.56 75 SER A N 1
ATOM 596 C CA . SER A 1 75 ? -12.990 3.472 26.154 1.00 79.56 75 SER A CA 1
ATOM 597 C C . SER A 1 75 ? -13.797 4.019 24.976 1.00 79.56 75 SER A C 1
ATOM 599 O O . SER A 1 75 ? -13.804 3.465 23.876 1.00 79.56 75 SER A O 1
ATOM 601 N N . THR A 1 76 ? -14.496 5.131 25.210 1.00 78.69 76 THR A N 1
ATOM 602 C CA . THR A 1 76 ? -15.338 5.784 24.200 1.00 78.69 76 THR A CA 1
ATOM 603 C C . THR A 1 76 ? -14.492 6.458 23.129 1.00 78.69 76 THR A C 1
ATOM 605 O O . THR A 1 76 ? -13.659 7.308 23.444 1.00 78.69 76 THR A O 1
ATOM 608 N N . ILE A 1 77 ? -14.750 6.129 21.863 1.00 76.25 77 ILE A N 1
ATOM 609 C CA . ILE A 1 77 ? -14.101 6.756 20.708 1.00 76.25 77 ILE A CA 1
ATOM 610 C C . ILE A 1 77 ? -14.579 8.194 20.550 1.00 76.25 77 ILE A C 1
ATOM 612 O O . ILE A 1 77 ? -15.782 8.464 20.518 1.00 76.25 77 ILE A O 1
ATOM 616 N N . ARG A 1 78 ? -13.627 9.118 20.420 1.00 81.88 78 ARG A N 1
ATOM 617 C CA . ARG A 1 78 ? -13.936 10.517 20.138 1.00 81.88 78 ARG A CA 1
ATOM 618 C C . ARG A 1 78 ? -14.110 10.758 18.641 1.00 81.88 78 ARG A C 1
ATOM 620 O O . ARG A 1 78 ? -13.462 10.119 17.815 1.00 81.88 78 ARG A O 1
ATOM 627 N N . LEU A 1 79 ? -14.931 11.748 18.297 1.00 82.00 79 LEU A N 1
ATOM 628 C CA . LEU A 1 79 ? -15.226 12.107 16.908 1.00 82.00 79 LEU A CA 1
ATOM 629 C C . LEU A 1 79 ? -13.966 12.496 16.112 1.00 82.00 79 LEU A C 1
ATOM 631 O O . LEU A 1 79 ? -13.832 12.119 14.953 1.00 82.00 79 LEU A O 1
ATOM 635 N N . ASP A 1 80 ? -13.016 13.192 16.740 1.00 85.25 80 ASP A N 1
ATOM 636 C CA . ASP A 1 80 ? -11.740 13.563 16.118 1.00 85.25 80 ASP A CA 1
ATOM 637 C C . ASP A 1 80 ? -10.875 12.346 15.761 1.00 85.25 80 ASP A C 1
ATOM 639 O O . ASP A 1 80 ? -10.190 12.360 14.743 1.00 85.25 80 ASP A O 1
ATOM 643 N N . GLN A 1 81 ? -10.960 11.266 16.540 1.00 82.88 81 GLN A N 1
ATOM 644 C CA . GLN A 1 81 ? -10.230 10.025 16.270 1.00 82.88 81 GLN A CA 1
ATOM 645 C C . GLN A 1 81 ? -10.871 9.224 15.131 1.00 82.88 81 GLN A C 1
ATOM 647 O O . GLN A 1 81 ? -10.157 8.599 14.351 1.00 82.88 81 GLN A O 1
ATOM 652 N N . ILE A 1 82 ? -12.204 9.271 15.008 1.00 83.50 82 ILE A N 1
ATOM 653 C CA . ILE A 1 82 ? -12.930 8.691 13.865 1.00 83.50 82 ILE A CA 1
ATOM 654 C C . ILE A 1 82 ? -12.527 9.415 12.586 1.00 83.50 82 ILE A C 1
ATOM 656 O O . ILE A 1 82 ? -12.162 8.765 11.613 1.00 83.50 82 ILE A O 1
ATOM 660 N N . ALA A 1 83 ? -12.527 10.749 12.608 1.00 87.56 83 ALA A N 1
ATOM 661 C CA . ALA A 1 83 ? -12.129 11.557 11.461 1.00 87.56 83 ALA A CA 1
ATOM 662 C C . ALA A 1 83 ? -10.661 11.319 11.060 1.00 87.56 83 ALA A C 1
ATOM 664 O O . ALA A 1 83 ? -10.344 11.239 9.874 1.00 87.56 83 ALA A O 1
ATOM 665 N N . GLU A 1 84 ? -9.757 11.172 12.037 1.00 89.69 84 GLU A N 1
ATOM 666 C CA . GLU A 1 84 ? -8.350 10.835 11.790 1.00 89.69 84 GLU A CA 1
ATOM 667 C C . GLU A 1 84 ? -8.207 9.452 11.136 1.00 89.69 84 GLU A C 1
ATOM 669 O O . GLU A 1 84 ? -7.491 9.318 10.143 1.00 89.69 84 GLU A O 1
ATOM 674 N N . PHE A 1 85 ? -8.923 8.445 11.650 1.00 90.00 85 PHE A N 1
ATOM 675 C CA . PHE A 1 85 ? -8.931 7.090 11.095 1.00 90.00 85 PHE A CA 1
ATOM 676 C C . PHE A 1 85 ? -9.532 7.044 9.690 1.00 90.00 85 PHE A C 1
ATOM 678 O O . PHE A 1 85 ? -9.002 6.385 8.806 1.00 90.00 85 PHE A O 1
ATOM 685 N N . GLU A 1 86 ? -10.629 7.759 9.460 1.00 91.06 86 GLU A N 1
ATOM 686 C CA . GLU A 1 86 ? -11.292 7.821 8.161 1.00 91.06 86 GLU A CA 1
ATOM 687 C C . GLU A 1 86 ? -10.401 8.477 7.100 1.00 91.06 86 GLU A C 1
ATOM 689 O O . GLU A 1 86 ? -10.276 7.976 5.979 1.00 91.06 86 GLU A O 1
ATOM 694 N N . LYS A 1 87 ? -9.710 9.560 7.470 1.00 93.12 87 LYS A N 1
ATOM 695 C CA . LYS A 1 87 ? -8.757 10.237 6.588 1.00 93.12 87 LYS A CA 1
ATOM 696 C C . LYS A 1 87 ? -7.636 9.299 6.137 1.00 93.12 87 LYS A C 1
ATOM 698 O O . LYS A 1 87 ? -7.291 9.294 4.955 1.00 93.12 87 LYS A O 1
ATOM 703 N N . THR A 1 88 ? -7.048 8.539 7.059 1.00 93.75 88 THR A N 1
ATOM 704 C CA . THR A 1 88 ? -5.964 7.605 6.724 1.00 93.75 88 THR A CA 1
ATOM 705 C C . THR A 1 88 ? -6.486 6.338 6.052 1.00 93.75 88 THR A C 1
ATOM 707 O O . THR A 1 88 ? -5.819 5.802 5.177 1.00 93.75 88 THR A O 1
ATOM 710 N N . TYR A 1 89 ? -7.706 5.897 6.363 1.00 93.38 89 TYR A N 1
ATOM 711 C CA . TYR A 1 89 ? -8.367 4.790 5.674 1.00 93.38 89 TYR A CA 1
ATOM 712 C C . TYR A 1 89 ? -8.497 5.059 4.170 1.00 93.38 89 TYR A C 1
ATOM 714 O O . TYR A 1 89 ? -8.029 4.260 3.362 1.00 93.38 89 TYR A O 1
ATOM 722 N N . TYR A 1 90 ? -9.052 6.206 3.766 1.00 94.19 90 TYR A N 1
ATOM 723 C CA . TYR A 1 90 ? -9.194 6.511 2.338 1.00 94.19 90 TYR A CA 1
ATOM 724 C C . TYR A 1 90 ? -7.855 6.740 1.628 1.00 94.19 90 TYR A C 1
ATOM 726 O O . TYR A 1 90 ? -7.768 6.535 0.417 1.00 94.19 90 TYR A O 1
ATOM 734 N N . SER A 1 91 ? -6.804 7.136 2.355 1.00 94.50 91 SER A N 1
ATOM 735 C CA . SER A 1 91 ? -5.487 7.367 1.759 1.00 94.50 91 SER A CA 1
ATOM 736 C C . SER A 1 91 ? -4.737 6.072 1.430 1.00 94.50 91 SER A C 1
ATOM 738 O O . SER A 1 91 ? -3.933 6.079 0.498 1.00 94.50 91 SER A O 1
ATOM 740 N N . ILE A 1 92 ? -5.010 4.969 2.140 1.00 95.25 92 ILE A N 1
ATOM 741 C CA . ILE A 1 92 ? -4.340 3.679 1.909 1.00 95.25 92 ILE A CA 1
ATOM 742 C C . ILE A 1 92 ? -5.020 2.801 0.861 1.00 95.25 92 ILE A C 1
ATOM 744 O O . ILE A 1 92 ? -4.329 2.004 0.233 1.00 95.25 92 ILE A O 1
ATOM 748 N N . I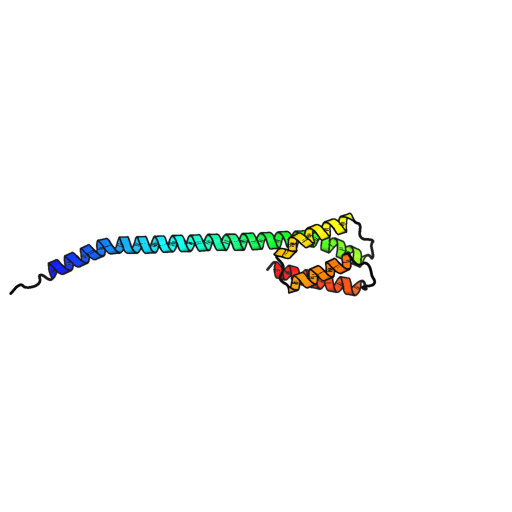LE A 1 93 ? -6.333 2.952 0.631 1.00 94.00 93 ILE A N 1
ATOM 749 C CA . ILE A 1 93 ? -7.117 2.095 -0.286 1.00 94.00 93 ILE A CA 1
ATOM 750 C C . ILE A 1 93 ? -6.435 1.862 -1.644 1.00 94.00 93 ILE A C 1
ATOM 752 O O . ILE A 1 93 ? -6.372 0.704 -2.054 1.00 94.00 93 ILE A O 1
ATOM 756 N N . PRO A 1 94 ? -5.887 2.885 -2.336 1.00 94.56 94 PRO A N 1
ATOM 757 C CA . PRO A 1 94 ? -5.284 2.691 -3.658 1.00 94.56 94 PRO A CA 1
ATOM 758 C C . PRO A 1 94 ? -4.064 1.759 -3.675 1.00 94.56 94 PRO A C 1
ATOM 760 O O . PRO A 1 94 ? -3.615 1.367 -4.749 1.00 94.56 94 PRO A O 1
ATOM 763 N N . TYR A 1 95 ? -3.499 1.447 -2.508 1.00 93.88 95 TYR A N 1
ATOM 764 C CA . TYR A 1 95 ? -2.261 0.689 -2.365 1.00 93.88 95 TYR A CA 1
ATOM 765 C C . TYR A 1 95 ? -2.466 -0.733 -1.832 1.00 93.88 95 TYR A C 1
ATOM 767 O O . TYR A 1 95 ? -1.494 -1.481 -1.730 1.00 93.88 95 TYR A O 1
ATOM 775 N N . LEU A 1 96 ? -3.691 -1.107 -1.455 1.00 94.44 96 LEU A N 1
ATOM 776 C CA . LEU A 1 96 ? -3.981 -2.408 -0.854 1.00 94.44 96 LEU A CA 1
ATOM 777 C C . LEU A 1 96 ? -4.321 -3.452 -1.915 1.00 94.44 96 LEU A C 1
ATOM 779 O O . LEU A 1 96 ? -4.974 -3.150 -2.912 1.00 94.44 96 LEU A O 1
ATOM 783 N N . THR A 1 97 ? -3.961 -4.710 -1.658 1.00 94.62 97 THR A N 1
ATOM 784 C CA . THR A 1 97 ? -4.601 -5.832 -2.354 1.00 94.62 97 THR A CA 1
ATOM 785 C C . THR A 1 97 ? -6.057 -5.974 -1.915 1.00 94.62 97 THR A C 1
ATOM 787 O O . THR A 1 97 ? -6.420 -5.585 -0.801 1.00 94.62 97 THR A O 1
ATOM 790 N N . ASP A 1 98 ? -6.882 -6.623 -2.740 1.00 94.06 98 ASP A N 1
ATOM 791 C CA . ASP A 1 98 ? -8.289 -6.908 -2.418 1.00 94.06 98 ASP A CA 1
ATOM 792 C C . ASP A 1 98 ? -8.445 -7.600 -1.055 1.00 94.06 98 ASP A C 1
ATOM 794 O O . ASP A 1 98 ? -9.341 -7.280 -0.273 1.00 94.06 98 ASP A O 1
ATOM 798 N N . SER A 1 99 ? -7.528 -8.520 -0.738 1.00 94.31 99 SER A N 1
ATOM 799 C CA . SER A 1 99 ? -7.541 -9.261 0.525 1.00 94.31 99 SER A CA 1
ATOM 800 C C . SER A 1 99 ? -7.332 -8.353 1.741 1.00 94.31 99 SER A C 1
ATOM 802 O O . SER A 1 99 ? -8.076 -8.447 2.719 1.00 94.31 99 SER A O 1
ATOM 804 N N . THR A 1 100 ? -6.364 -7.436 1.675 1.00 94.81 100 THR A N 1
ATOM 805 C CA . THR A 1 100 ? -6.082 -6.490 2.760 1.00 94.81 100 THR A CA 1
ATOM 806 C C . THR A 1 100 ? -7.163 -5.418 2.836 1.00 94.81 100 THR A C 1
ATOM 808 O O . THR A 1 100 ? -7.578 -5.050 3.934 1.00 94.81 100 THR A O 1
ATOM 811 N N . TYR A 1 101 ? -7.686 -4.972 1.691 1.00 94.94 101 TYR A N 1
ATOM 812 C CA . TYR A 1 101 ? -8.809 -4.041 1.621 1.00 94.94 101 TYR A CA 1
ATOM 813 C C . TYR A 1 101 ? -10.038 -4.564 2.373 1.00 94.94 101 TYR A C 1
ATOM 815 O O . TYR A 1 101 ? -10.601 -3.834 3.188 1.00 94.94 101 TYR A O 1
ATOM 823 N N . ILE A 1 102 ? -10.422 -5.831 2.175 1.00 94.00 102 ILE A N 1
ATOM 824 C CA . ILE A 1 102 ? -11.565 -6.441 2.877 1.00 94.00 102 ILE A CA 1
ATOM 825 C C . ILE A 1 102 ? -11.367 -6.393 4.399 1.00 94.00 102 ILE A C 1
ATOM 827 O O . ILE A 1 102 ? -12.287 -6.026 5.131 1.00 94.00 102 ILE A O 1
ATOM 831 N N . LYS A 1 103 ? -10.159 -6.704 4.884 1.00 93.88 103 LYS A N 1
ATOM 832 C CA . LYS A 1 103 ? -9.824 -6.642 6.317 1.00 93.88 103 LYS A CA 1
ATOM 833 C C . LYS A 1 103 ? -9.869 -5.210 6.849 1.00 93.88 103 LYS A C 1
ATOM 835 O O . LYS A 1 103 ? -10.417 -4.961 7.920 1.00 93.88 103 LYS A O 1
ATOM 840 N N . CYS A 1 104 ? -9.341 -4.258 6.082 1.00 93.12 104 CYS A N 1
ATOM 841 C CA . CYS A 1 104 ? -9.371 -2.836 6.418 1.00 93.12 104 CYS A CA 1
ATOM 842 C C . CYS A 1 104 ? -10.809 -2.317 6.517 1.00 93.12 104 CYS A C 1
ATOM 844 O O . CYS A 1 104 ? -11.161 -1.638 7.481 1.00 93.12 104 CYS A O 1
ATOM 846 N N . LYS A 1 105 ? -11.650 -2.688 5.547 1.00 92.38 105 LYS A N 1
ATOM 847 C CA . LYS A 1 105 ? -13.073 -2.355 5.515 1.00 92.38 105 LYS A CA 1
ATOM 848 C C . LYS A 1 105 ? -13.809 -2.925 6.726 1.00 92.38 105 LYS A C 1
ATOM 850 O O . LYS A 1 105 ? -14.561 -2.194 7.357 1.00 92.38 105 LYS A O 1
ATOM 855 N N . LEU A 1 106 ? -13.546 -4.178 7.099 1.00 90.56 106 LEU A N 1
ATOM 856 C CA . LEU A 1 106 ? -14.142 -4.800 8.284 1.00 90.56 106 LEU A CA 1
ATOM 857 C C . LEU A 1 106 ? -13.809 -4.024 9.571 1.00 90.56 106 LEU A C 1
ATOM 859 O O . LEU A 1 106 ? -14.687 -3.753 10.387 1.00 90.56 106 LEU A O 1
ATOM 863 N N . VAL A 1 107 ? -12.545 -3.623 9.745 1.00 90.19 107 VAL A N 1
ATOM 864 C CA . VAL A 1 107 ? -12.124 -2.818 10.904 1.00 90.19 107 VAL A CA 1
ATOM 865 C C . VAL A 1 107 ? -12.772 -1.428 10.883 1.00 90.19 107 VAL A C 1
ATOM 867 O O . VAL A 1 107 ? -13.229 -0.955 11.924 1.00 90.19 107 VAL A O 1
ATOM 870 N N . TYR A 1 108 ? -12.879 -0.793 9.713 1.00 89.38 108 TYR A N 1
ATOM 871 C CA . TYR A 1 108 ? -13.597 0.476 9.552 1.00 89.38 108 TYR A CA 1
ATOM 872 C C . TYR A 1 108 ? -15.097 0.342 9.879 1.00 89.38 108 TYR A C 1
ATOM 874 O O . TYR A 1 108 ? -15.678 1.199 10.549 1.00 89.38 108 TYR A O 1
ATOM 882 N N . GLU A 1 109 ? -15.732 -0.761 9.487 1.00 87.75 109 GLU A N 1
ATOM 883 C CA . GLU A 1 109 ? -17.120 -1.068 9.843 1.00 87.75 109 GLU A CA 1
ATOM 884 C C . GLU A 1 109 ? -17.287 -1.267 11.354 1.00 87.75 109 GLU A C 1
ATOM 886 O O . GLU A 1 109 ? -18.248 -0.765 11.927 1.00 87.75 109 GLU A O 1
ATOM 891 N N . TYR A 1 110 ? -16.340 -1.909 12.044 1.00 86.00 110 TYR A N 1
ATOM 892 C CA . TYR A 1 110 ? -16.375 -2.018 13.510 1.00 86.00 110 TYR A CA 1
ATOM 893 C C . TYR A 1 110 ? -16.187 -0.688 14.239 1.00 86.00 110 TYR A C 1
ATOM 895 O O . TYR A 1 110 ? -16.598 -0.554 15.400 1.00 86.00 110 TYR A O 1
ATOM 903 N N . LEU A 1 111 ? -15.528 0.273 13.595 1.00 80.50 111 LEU A N 1
ATOM 904 C CA . LEU A 1 111 ? -15.344 1.624 14.109 1.00 80.50 111 LEU A CA 1
ATOM 905 C C . LEU A 1 111 ? -16.613 2.470 13.917 1.00 80.50 111 LEU A C 1
ATOM 907 O O . LEU A 1 111 ? -16.981 3.223 14.815 1.00 80.50 111 LEU A O 1
ATOM 911 N N . THR A 1 112 ? -17.307 2.306 12.790 1.00 77.00 112 THR A N 1
ATOM 912 C CA . THR A 1 112 ? -18.510 3.081 12.431 1.00 77.00 112 THR A CA 1
ATOM 913 C C . THR A 1 112 ? -19.820 2.473 12.950 1.00 77.00 112 THR A C 1
ATOM 915 O O . THR A 1 112 ? -20.744 3.211 13.292 1.00 77.00 112 THR A O 1
ATOM 918 N N . ASN A 1 113 ? -19.908 1.146 13.091 1.00 72.62 113 ASN A N 1
ATOM 919 C CA . ASN A 1 113 ? -21.054 0.435 13.662 1.00 72.62 113 ASN A CA 1
ATOM 920 C C . ASN A 1 113 ? -20.747 -0.078 15.079 1.00 72.62 113 ASN A C 1
ATOM 922 O O . ASN A 1 113 ? -20.139 -1.126 15.288 1.00 72.62 113 ASN A O 1
ATOM 926 N N . VAL A 1 114 ? -21.262 0.635 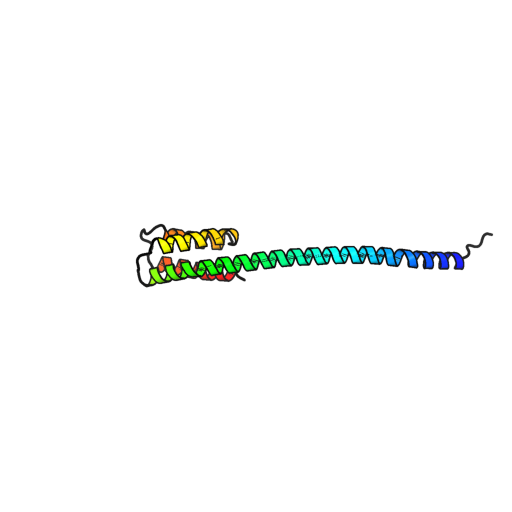16.084 1.00 58.47 114 VAL A N 1
ATOM 927 C CA . VAL A 1 114 ? -21.109 0.319 17.522 1.00 58.47 114 VAL A CA 1
ATOM 928 C C . VAL A 1 114 ? -21.918 -0.924 17.957 1.00 58.47 114 VAL A C 1
ATOM 930 O O . VAL A 1 114 ? -21.817 -1.371 19.099 1.00 58.47 114 VAL A O 1
ATOM 933 N N . LYS A 1 115 ? -22.723 -1.532 17.077 1.00 54.34 115 LYS A N 1
ATOM 934 C CA . LYS A 1 115 ? -23.609 -2.644 17.456 1.00 54.34 115 LYS A CA 1
ATOM 935 C C . LYS A 1 115 ? -22.850 -3.972 17.623 1.00 54.34 115 LYS A C 1
ATOM 937 O O . LYS A 1 115 ? -22.444 -4.604 16.658 1.00 54.34 115 LYS A O 1
ATOM 942 N N . THR A 1 116 ? -22.724 -4.380 18.889 1.00 53.28 116 THR A N 1
ATOM 943 C CA . THR A 1 116 ? -22.704 -5.765 19.415 1.00 53.28 116 THR A CA 1
ATOM 944 C C . THR A 1 116 ? -21.633 -6.754 18.944 1.00 53.28 116 THR A C 1
ATOM 946 O O . THR A 1 116 ? -21.740 -7.928 19.285 1.00 53.28 116 THR A O 1
ATOM 949 N N . THR A 1 117 ? -20.582 -6.353 18.228 1.00 60.94 117 THR A N 1
ATOM 950 C CA . THR A 1 117 ? -19.432 -7.256 18.039 1.00 60.94 117 THR A CA 1
ATOM 951 C C . THR A 1 117 ? -18.575 -7.270 19.304 1.00 60.94 117 THR A C 1
ATOM 953 O O . THR A 1 117 ? -18.122 -6.215 19.757 1.00 60.94 117 THR A O 1
ATOM 956 N N . ASP A 1 118 ? -18.359 -8.455 19.874 1.00 74.94 118 ASP A N 1
ATOM 957 C CA . ASP A 1 118 ? -17.529 -8.654 21.063 1.00 74.94 118 ASP A CA 1
ATOM 958 C C . ASP A 1 118 ? -16.087 -8.128 20.861 1.00 74.94 118 ASP A C 1
ATOM 960 O O . ASP A 1 118 ? -15.517 -8.182 19.766 1.00 74.94 118 ASP A O 1
ATOM 964 N N . SER A 1 119 ? -15.497 -7.615 21.946 1.00 77.62 119 SER A N 1
ATOM 965 C CA . SER A 1 119 ? -14.159 -7.013 21.973 1.00 77.62 119 SER A CA 1
ATOM 966 C C . SER A 1 119 ? -13.072 -7.985 21.498 1.00 77.62 119 SER A C 1
ATOM 968 O O . SER A 1 119 ? -12.145 -7.572 20.796 1.00 77.62 119 SER A O 1
ATOM 970 N N . SER A 1 120 ? -13.206 -9.289 21.784 1.00 81.38 120 SER A N 1
ATOM 971 C CA . SER A 1 120 ? -12.228 -10.285 21.327 1.00 81.38 120 SER A CA 1
ATOM 972 C C . SER A 1 120 ? -12.239 -10.448 19.804 1.00 81.38 120 SER A C 1
ATOM 974 O O . SER A 1 120 ? -11.176 -10.497 19.187 1.00 81.38 120 SER A O 1
ATOM 976 N N . THR A 1 121 ? -13.418 -10.407 19.178 1.00 85.44 121 THR A N 1
ATOM 977 C CA . THR A 1 121 ? -13.556 -10.492 17.713 1.00 85.44 121 THR A CA 1
ATOM 978 C C . THR A 1 121 ? -12.945 -9.270 17.027 1.00 85.44 121 THR A C 1
ATOM 980 O O . THR A 1 121 ? -12.226 -9.403 16.035 1.00 85.44 121 THR A O 1
ATOM 983 N N . LYS A 1 122 ? -13.171 -8.070 17.581 1.00 85.69 122 LYS A N 1
ATOM 984 C CA . LYS A 1 122 ? -12.564 -6.831 17.065 1.00 85.69 122 LYS A CA 1
ATOM 985 C C . LYS A 1 122 ? -11.043 -6.866 17.164 1.00 85.69 122 LYS A C 1
ATOM 987 O O . LYS A 1 122 ? -10.360 -6.478 16.221 1.00 85.69 122 LYS A O 1
ATOM 992 N N . LYS A 1 123 ? -10.514 -7.366 18.283 1.00 86.88 123 LYS A N 1
ATOM 993 C CA . LYS A 1 123 ? -9.072 -7.506 18.487 1.00 86.88 123 LYS A CA 1
ATOM 994 C C . LYS A 1 123 ? -8.441 -8.449 17.460 1.00 86.88 123 LYS A C 1
ATOM 996 O O . LYS A 1 123 ? -7.468 -8.064 16.826 1.00 86.88 123 LYS A O 1
ATOM 1001 N N . VAL A 1 124 ? -9.026 -9.631 17.246 1.00 90.38 124 VAL A N 1
ATOM 1002 C CA . VAL A 1 124 ? -8.528 -10.599 16.251 1.00 90.38 124 VAL A CA 1
ATOM 1003 C C . VAL A 1 124 ? -8.506 -9.993 14.846 1.00 90.38 124 VAL A C 1
ATOM 1005 O O . VAL A 1 124 ? -7.526 -10.158 14.126 1.00 90.38 124 VAL A O 1
ATOM 1008 N N . ALA A 1 125 ? -9.547 -9.247 14.465 1.00 90.69 125 ALA A N 1
ATOM 1009 C CA . ALA A 1 125 ? -9.592 -8.582 13.164 1.00 90.69 125 ALA A CA 1
ATOM 1010 C C . ALA A 1 125 ? -8.509 -7.500 13.005 1.00 90.69 125 ALA A C 1
ATOM 1012 O O . ALA A 1 125 ? -7.942 -7.354 11.924 1.00 90.69 125 ALA A O 1
ATOM 1013 N N . ILE A 1 126 ? -8.201 -6.756 14.072 1.00 91.69 126 ILE A N 1
ATOM 1014 C CA . ILE A 1 126 ? -7.117 -5.766 14.067 1.00 91.69 126 ILE A CA 1
ATOM 1015 C C . ILE A 1 126 ? -5.757 -6.450 13.946 1.00 91.69 126 ILE A C 1
ATOM 1017 O O . ILE A 1 126 ? -4.943 -6.015 13.137 1.00 91.69 126 ILE A O 1
ATOM 1021 N N . ASP A 1 127 ? -5.516 -7.511 14.715 1.00 92.19 127 ASP A N 1
ATOM 1022 C CA . ASP A 1 127 ? -4.249 -8.245 14.675 1.00 92.19 127 ASP A CA 1
ATOM 1023 C C . ASP A 1 127 ? -4.011 -8.842 13.268 1.00 92.19 127 ASP A C 1
ATOM 1025 O O . ASP A 1 127 ? -2.943 -8.652 12.682 1.00 92.19 127 ASP A O 1
ATOM 1029 N N . ASP A 1 128 ? -5.038 -9.452 12.662 1.00 93.69 128 ASP A N 1
ATOM 1030 C CA . ASP A 1 128 ? -4.976 -9.978 11.289 1.00 93.69 128 ASP A CA 1
ATOM 1031 C C . ASP A 1 128 ? -4.777 -8.873 10.230 1.00 93.69 128 ASP A C 1
ATOM 1033 O O . ASP A 1 128 ? -4.043 -9.047 9.246 1.00 93.69 128 ASP A O 1
ATOM 1037 N N . LEU A 1 129 ? -5.390 -7.701 10.430 1.00 94.75 129 LEU A N 1
ATOM 1038 C CA . LEU A 1 129 ? -5.160 -6.540 9.575 1.00 94.75 129 LEU A CA 1
ATOM 1039 C C . LEU A 1 129 ? -3.713 -6.044 9.683 1.00 94.75 129 LEU A C 1
ATOM 1041 O O . LEU A 1 129 ? -3.087 -5.795 8.654 1.00 94.75 129 LEU A O 1
ATOM 1045 N N . ILE A 1 130 ? -3.165 -5.928 10.896 1.00 93.94 130 ILE A N 1
ATOM 1046 C CA . ILE A 1 130 ? -1.781 -5.486 11.122 1.00 93.94 130 ILE A CA 1
ATOM 1047 C C . ILE A 1 130 ? -0.804 -6.411 10.397 1.00 93.94 130 ILE A C 1
ATOM 1049 O O . ILE A 1 130 ? 0.094 -5.935 9.699 1.00 93.94 130 ILE A O 1
ATOM 1053 N N . ASP A 1 131 ? -0.991 -7.723 10.514 1.00 94.38 131 ASP A N 1
ATOM 1054 C CA . ASP A 1 131 ? -0.132 -8.692 9.836 1.00 94.38 131 ASP A CA 1
ATOM 1055 C C . ASP A 1 131 ? -0.259 -8.623 8.312 1.00 94.38 131 ASP A C 1
ATOM 1057 O O . ASP A 1 131 ? 0.730 -8.806 7.598 1.00 94.38 131 ASP A O 1
ATOM 1061 N N . SER A 1 132 ? -1.450 -8.318 7.799 1.00 94.88 132 SER A N 1
ATOM 1062 C CA . SER A 1 132 ? -1.675 -8.137 6.361 1.00 94.88 132 SER A CA 1
ATOM 1063 C C . SER A 1 132 ? -1.009 -6.860 5.847 1.00 94.88 132 SER A C 1
ATOM 1065 O O . SER A 1 132 ? -0.256 -6.913 4.879 1.00 94.88 132 SER A O 1
ATOM 1067 N N . LEU A 1 133 ? -1.167 -5.737 6.549 1.00 94.31 133 LEU A N 1
ATOM 1068 C CA . LEU A 1 133 ? -0.516 -4.466 6.212 1.00 94.31 133 LEU A CA 1
ATOM 1069 C C . LEU A 1 133 ? 1.014 -4.563 6.268 1.00 94.31 133 LEU A C 1
ATOM 1071 O O . LEU A 1 133 ? 1.704 -4.033 5.402 1.00 94.31 133 LEU A O 1
ATOM 1075 N N . ARG A 1 134 ? 1.566 -5.313 7.229 1.00 93.44 134 ARG A N 1
ATOM 1076 C CA . ARG A 1 134 ? 3.011 -5.592 7.288 1.00 93.44 134 ARG A CA 1
ATOM 1077 C C . ARG A 1 134 ? 3.516 -6.402 6.098 1.00 93.44 134 ARG A C 1
ATOM 1079 O O . ARG A 1 134 ? 4.686 -6.278 5.748 1.00 93.44 134 ARG A O 1
ATOM 1086 N N . LYS A 1 135 ? 2.678 -7.257 5.505 1.00 93.38 135 LYS A N 1
ATOM 1087 C CA . LYS A 1 135 ? 3.017 -7.986 4.274 1.00 93.38 135 LYS A CA 1
ATOM 1088 C C . LYS A 1 135 ? 2.931 -7.082 3.050 1.00 93.38 135 LYS A C 1
ATOM 1090 O O . LYS A 1 135 ? 3.757 -7.227 2.167 1.00 93.38 135 LYS A O 1
ATOM 1095 N N . GLU A 1 136 ? 1.990 -6.141 3.024 1.00 90.00 136 GLU A N 1
ATOM 1096 C CA . GLU A 1 136 ? 1.856 -5.157 1.941 1.00 90.00 136 GLU A CA 1
ATOM 1097 C C . GLU A 1 136 ? 3.068 -4.217 1.830 1.00 90.00 136 GLU A C 1
ATOM 1099 O O . GLU A 1 136 ? 3.355 -3.722 0.742 1.00 90.00 136 GLU A O 1
ATOM 1104 N N . MET A 1 137 ? 3.769 -3.965 2.938 1.00 86.94 137 MET A N 1
ATOM 1105 C CA . MET A 1 137 ? 4.982 -3.137 2.979 1.00 86.94 137 MET A CA 1
ATOM 1106 C C . MET A 1 137 ? 6.261 -3.850 2.503 1.00 86.94 137 MET A C 1
ATOM 1108 O O . MET A 1 137 ? 7.293 -3.191 2.378 1.00 86.94 137 MET A O 1
ATOM 1112 N N . LYS A 1 138 ? 6.231 -5.176 2.319 1.00 76.19 138 LYS A N 1
ATOM 1113 C CA . LYS A 1 138 ? 7.380 -5.977 1.864 1.00 76.19 138 LYS A CA 1
ATOM 1114 C C . LYS A 1 138 ? 7.357 -6.151 0.354 1.00 76.19 138 LYS A C 1
ATOM 1116 O O . LYS A 1 138 ? 8.466 -6.166 -0.219 1.00 76.19 138 LYS A O 1
#

Secondary structure (DSSP, 8-state):
-----HHHHHHHHHHHHHHHHHHHHHHHHHHHHHHHHHHHHHHHHHHHHHHHHHHHHHHHHHHHHHHHHHHHHTPPPPHHHHHHHHHHHHHHGGGS-HHHHHHHHHHHHHHH--SS--HHHHHHHHHHHHHHHHHHT-

Foldseek 3Di:
DPDDPVVVVVVVVVVVCVVVVVVVVVVVVVVVVVVVVVVVVVVVVVVVLLVQLLVLLVQLVVLLVVVLVCLVVVHDDDPVSLVSNVVSLVSNVVQADPVLNVLSVVLNCVVVDVPDDRSVVNNVSSVVSVVRSVVSSD

Nearest PDB structures (foldseek):
  1yvi-assembly2_B  TM=5.792E-01  e=7.739E-01  Oryza sativa
  1yvi-assembly1_A  TM=5.779E-01  e=1.214E+00  Oryza sativa
  3nyj-assembly1_A-2  TM=3.818E-01  e=2.824E+00  Homo sapiens
  8glv-assembly1_Eb  TM=4.314E-01  e=7.777E+00  Chlam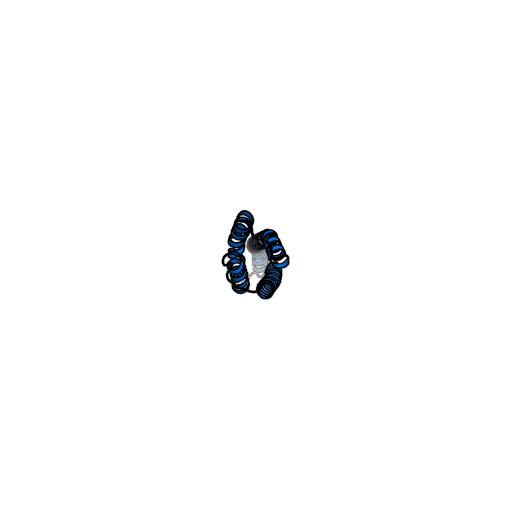ydomonas reinhardtii

Mean predicted aligned error: 9.54 Å